Protein AF-A0A8S3A8S8-F1 (afdb_monomer)

Nearest PDB structures (foldseek):
  5irl-assembly1_A  TM=9.800E-01  e=1.172E-06  Oryctolagus cuniculus
  5wfn-assembly2_D  TM=9.300E-01  e=5.494E-07  Homo sapiens
  5irn-assembly1_A  TM=9.680E-01  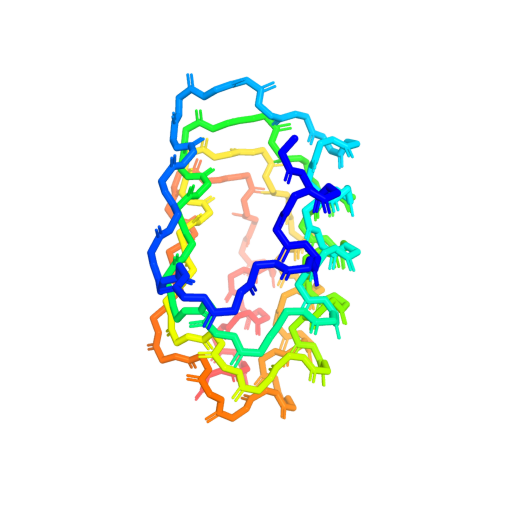e=3.217E-06  Oryctolagus cuniculus
  1io0-assembly1_A  TM=9.320E-01  e=2.835E-06  Gallus gallus
  8j07-assembly1_5  TM=7.470E-01  e=9.383E-08  Homo sapiens

InterPro domains:
  IPR001611 Leucine-rich repeat [PF13516] (7-30)
  IPR001611 Leucine-rich repeat [PF13516] (35-58)
  IPR001611 Leucine-rich repeat [PF13516] (63-86)
  IPR001611 Leucine-rich repeat [PF13516] (91-114)
  IPR032675 Leucine-rich repeat domain superfamily [G3DSA:3.80.10.10] (1-117)
  IPR052201 Leucine-rich repeat-containing regulator of pluripotency [PTHR24111] (1-80)

Radius of gyration: 12.71 Å; Cα contacts (8 Å, |Δi|>4): 263; chains: 1; bounding box: 28×28×29 Å

Structure (mmCIF, N/CA/C/O backbone):
data_AF-A0A8S3A8S8-F1
#
_entry.id   AF-A0A8S3A8S8-F1
#
loop_
_atom_site.group_PDB
_atom_site.id
_atom_site.type_symbol
_atom_site.label_atom_id
_atom_site.label_alt_id
_atom_site.label_comp_id
_atom_site.label_asym_id
_atom_site.label_entity_id
_atom_site.label_seq_id
_atom_site.pdbx_PDB_ins_code
_atom_site.Cartn_x
_atom_site.Cartn_y
_atom_site.Cartn_z
_atom_site.occupancy
_atom_site.B_iso_or_equiv
_atom_site.auth_seq_id
_atom_site.auth_comp_id
_atom_site.auth_asym_id
_atom_site.auth_atom_id
_atom_site.pdbx_PDB_model_num
ATOM 1 N N . ILE A 1 1 ? -8.854 12.845 5.005 1.00 87.50 1 ILE A N 1
ATOM 2 C CA . ILE A 1 1 ? -9.230 11.454 5.361 1.00 87.50 1 ILE A CA 1
ATOM 3 C C . ILE A 1 1 ? -8.251 10.815 6.344 1.00 87.50 1 ILE A C 1
ATOM 5 O O . ILE A 1 1 ? -8.703 10.376 7.388 1.00 87.50 1 ILE A O 1
ATOM 9 N N . ALA A 1 2 ? -6.936 10.858 6.093 1.00 92.38 2 ALA A N 1
ATOM 10 C CA . ALA A 1 2 ? -5.916 10.288 6.984 1.00 92.38 2 ALA A CA 1
ATOM 11 C C . ALA A 1 2 ? -6.050 10.725 8.457 1.00 92.38 2 ALA A C 1
ATOM 13 O O . ALA A 1 2 ? -6.118 9.881 9.341 1.00 92.38 2 ALA A O 1
ATOM 14 N N . THR A 1 3 ? -6.199 12.027 8.728 1.00 94.62 3 THR A N 1
ATOM 15 C CA . THR A 1 3 ? -6.390 12.541 10.099 1.00 94.62 3 THR A CA 1
ATOM 16 C C . THR A 1 3 ? -7.649 11.997 10.775 1.00 94.62 3 THR A C 1
ATOM 18 O O . THR A 1 3 ? -7.634 11.728 11.967 1.00 94.62 3 THR A O 1
ATOM 21 N N . ALA A 1 4 ? -8.737 11.813 10.020 1.00 96.62 4 ALA A N 1
ATOM 22 C CA . ALA A 1 4 ? -9.961 11.226 10.557 1.00 96.62 4 ALA A CA 1
ATOM 23 C C . ALA A 1 4 ? -9.781 9.726 10.828 1.00 96.62 4 ALA A C 1
ATOM 25 O O . ALA A 1 4 ? -10.277 9.226 11.829 1.00 96.62 4 ALA A O 1
ATOM 26 N N . LEU A 1 5 ? -9.036 9.018 9.972 1.00 96.94 5 LEU A N 1
ATOM 27 C CA . LEU A 1 5 ? -8.735 7.599 10.151 1.00 96.94 5 LEU A CA 1
ATOM 28 C C . LEU A 1 5 ? -7.879 7.343 11.403 1.00 96.94 5 LEU A C 1
ATOM 30 O O . LEU A 1 5 ? -8.112 6.357 12.092 1.00 96.94 5 LEU A O 1
ATOM 34 N N . MET A 1 6 ? -6.946 8.243 11.739 1.00 96.12 6 MET A N 1
ATOM 35 C CA . MET A 1 6 ? -6.091 8.121 12.933 1.00 96.12 6 MET A CA 1
ATOM 36 C C . MET A 1 6 ? -6.878 7.980 14.239 1.00 96.12 6 MET A C 1
ATOM 38 O O . MET A 1 6 ? -6.444 7.260 15.132 1.00 96.12 6 MET A O 1
ATOM 42 N N . THR A 1 7 ? -8.006 8.684 14.362 1.00 96.25 7 THR A N 1
ATOM 43 C CA . THR A 1 7 ? -8.824 8.716 15.585 1.00 96.25 7 THR A CA 1
ATOM 44 C C . THR A 1 7 ? -10.094 7.880 15.479 1.00 96.25 7 THR A C 1
ATOM 46 O O . THR A 1 7 ? -10.816 7.734 16.468 1.00 96.25 7 THR A O 1
ATOM 49 N N . ASN A 1 8 ? -10.386 7.333 14.297 1.00 97.25 8 ASN A N 1
ATOM 50 C CA . ASN A 1 8 ? -11.558 6.504 14.084 1.00 97.25 8 ASN A CA 1
ATOM 51 C C . ASN A 1 8 ? -11.381 5.141 14.774 1.00 97.25 8 ASN A C 1
ATOM 53 O O . ASN A 1 8 ? -10.373 4.464 14.583 1.00 97.25 8 ASN A O 1
ATOM 57 N N . GLN A 1 9 ? -12.375 4.758 15.576 1.00 96.88 9 GLN A N 1
ATOM 58 C CA . GLN A 1 9 ? -12.371 3.534 16.385 1.00 96.88 9 GLN A CA 1
ATOM 59 C C . GLN A 1 9 ? -13.478 2.547 15.981 1.00 96.88 9 GLN A C 1
ATOM 61 O O . GLN A 1 9 ? -13.779 1.619 16.726 1.00 96.88 9 GLN A O 1
ATOM 66 N N . THR A 1 10 ? -14.136 2.759 14.842 1.00 98.19 10 THR A N 1
ATOM 67 C CA . THR A 1 10 ? -15.294 1.949 14.427 1.00 98.19 10 THR A CA 1
ATOM 68 C C . THR A 1 10 ? -15.243 1.503 12.972 1.00 98.19 10 THR A C 1
ATOM 70 O O . THR A 1 10 ? -15.895 0.525 12.615 1.00 98.19 10 THR A O 1
ATOM 73 N N . LEU A 1 11 ? -14.495 2.200 12.119 1.00 98.56 11 LEU A N 1
ATOM 74 C CA . LEU A 1 11 ? -14.402 1.916 10.697 1.00 98.56 11 LEU A CA 1
ATOM 75 C C . LEU A 1 11 ? -13.496 0.707 10.462 1.00 98.56 11 LEU A C 1
ATOM 77 O O . LEU A 1 11 ? -12.288 0.781 10.661 1.00 98.56 11 LEU A O 1
ATOM 81 N N . THR A 1 12 ? -14.084 -0.384 9.983 1.00 98.75 12 THR A N 1
ATOM 82 C CA . THR A 1 12 ? -13.360 -1.623 9.666 1.00 98.75 12 THR A CA 1
ATOM 83 C C . THR A 1 12 ? -12.978 -1.725 8.193 1.00 98.75 12 THR A C 1
ATOM 85 O O . THR A 1 12 ? -11.999 -2.379 7.852 1.00 98.75 12 THR A O 1
ATOM 88 N N . THR A 1 13 ? -13.716 -1.055 7.308 1.00 98.81 13 THR A N 1
ATOM 89 C CA . THR A 1 13 ? -13.483 -1.066 5.860 1.00 98.81 13 THR A CA 1
ATOM 90 C C . THR A 1 13 ? -13.411 0.354 5.326 1.00 98.81 13 THR A C 1
ATOM 92 O O . THR A 1 13 ? -14.291 1.170 5.604 1.00 98.81 13 THR A O 1
ATOM 95 N N . LEU A 1 14 ? -12.377 0.639 4.542 1.00 98.62 14 LEU A N 1
ATOM 96 C CA . LEU A 1 14 ? -12.188 1.912 3.864 1.00 98.62 14 LEU A CA 1
ATOM 97 C C . LEU A 1 14 ? -11.891 1.650 2.391 1.00 98.62 14 LEU A C 1
ATOM 99 O O . LEU A 1 14 ? -10.842 1.104 2.055 1.00 98.62 14 LEU A O 1
ATOM 103 N N . ASP A 1 15 ? -12.818 2.066 1.533 1.00 98.75 15 ASP A N 1
ATOM 104 C CA . ASP A 1 15 ? -12.653 2.014 0.086 1.00 98.75 15 ASP A CA 1
ATOM 105 C C . ASP A 1 15 ? -12.283 3.392 -0.462 1.00 98.75 15 ASP A C 1
ATOM 107 O O . ASP A 1 15 ? -13.008 4.373 -0.272 1.00 98.75 15 ASP A O 1
ATOM 111 N N . LEU A 1 16 ? -11.115 3.458 -1.093 1.00 98.62 16 LEU A N 1
ATOM 112 C CA . LEU A 1 16 ? -10.556 4.637 -1.736 1.00 98.62 16 LEU A CA 1
ATOM 113 C C . LEU A 1 16 ? -10.082 4.324 -3.159 1.00 98.62 16 LEU A C 1
ATOM 115 O O . LEU A 1 16 ? -9.218 5.038 -3.690 1.00 98.62 16 LEU A O 1
ATOM 119 N N . ALA A 1 17 ? -10.637 3.293 -3.795 1.00 98.56 17 ALA A N 1
ATOM 120 C CA . ALA A 1 17 ? -10.352 3.028 -5.195 1.00 98.56 17 ALA A CA 1
ATOM 121 C C . ALA A 1 17 ? -10.728 4.225 -6.088 1.00 98.56 17 ALA A C 1
ATOM 123 O O . ALA A 1 17 ? -11.601 5.018 -5.734 1.00 98.56 17 ALA A O 1
ATOM 124 N N . ASP A 1 18 ? -10.037 4.405 -7.216 1.00 98.44 18 ASP A N 1
ATOM 125 C CA . ASP A 1 18 ? -10.378 5.417 -8.234 1.00 98.44 18 ASP A CA 1
ATOM 126 C C . ASP A 1 18 ? -10.281 6.893 -7.777 1.00 98.44 18 ASP A C 1
ATOM 128 O O . ASP A 1 18 ? -10.924 7.786 -8.335 1.00 98.44 18 ASP A O 1
ATOM 132 N N . ASN A 1 19 ? -9.444 7.204 -6.779 1.00 98.38 19 ASN A N 1
ATOM 133 C CA . ASN A 1 19 ? -9.382 8.540 -6.160 1.00 98.38 19 ASN A CA 1
ATOM 134 C C . ASN A 1 19 ? -8.160 9.391 -6.551 1.00 98.38 19 ASN A C 1
ATOM 136 O O . ASN A 1 19 ? -7.948 10.467 -5.985 1.00 98.38 19 ASN A O 1
ATOM 140 N N . LYS A 1 20 ? -7.346 8.952 -7.522 1.00 98.12 20 LYS A N 1
ATOM 141 C CA . LYS A 1 20 ? -6.101 9.640 -7.935 1.00 98.12 20 LYS A CA 1
ATOM 142 C C . LYS A 1 20 ? -5.133 9.887 -6.767 1.00 98.12 20 LYS A C 1
ATOM 144 O O . LYS A 1 20 ? -4.409 10.884 -6.748 1.00 98.12 20 LYS A O 1
ATOM 149 N N . ILE A 1 21 ? -5.108 8.983 -5.791 1.00 98.62 21 ILE A N 1
ATOM 150 C CA . ILE A 1 21 ? -4.203 9.052 -4.644 1.00 98.62 21 ILE A CA 1
ATOM 151 C C . ILE A 1 21 ? -2.768 8.923 -5.151 1.00 98.62 21 ILE A C 1
ATOM 153 O O . ILE A 1 21 ? -2.390 7.910 -5.734 1.00 98.62 21 ILE A O 1
ATOM 157 N N . SER A 1 22 ? -1.975 9.972 -4.943 1.00 98.56 22 SER A N 1
ATOM 158 C CA . SER A 1 22 ? -0.552 9.999 -5.276 1.00 98.56 22 SER A CA 1
ATOM 159 C C . SER A 1 22 ? 0.293 9.336 -4.184 1.00 98.56 22 SER A C 1
ATOM 161 O O . SER A 1 22 ? -0.210 8.936 -3.130 1.00 98.56 22 SER A O 1
ATOM 163 N N . ALA A 1 23 ? 1.611 9.292 -4.390 1.00 98.56 23 ALA A N 1
ATOM 164 C CA . ALA A 1 23 ? 2.562 8.858 -3.368 1.00 98.56 23 ALA A CA 1
ATOM 165 C C . ALA A 1 23 ? 2.398 9.606 -2.031 1.00 98.56 23 ALA A C 1
ATOM 167 O O . ALA A 1 23 ? 2.475 8.986 -0.974 1.00 98.56 23 ALA A O 1
ATOM 168 N N . ASP A 1 24 ? 2.127 10.913 -2.052 1.00 98.62 24 ASP A N 1
ATOM 169 C CA . ASP A 1 24 ? 1.960 11.698 -0.822 1.00 98.62 24 ASP A CA 1
ATOM 170 C C . ASP A 1 24 ? 0.629 11.410 -0.121 1.00 98.62 24 ASP A C 1
ATOM 172 O O . ASP A 1 24 ? 0.570 11.363 1.109 1.00 98.62 24 ASP A O 1
ATOM 176 N N . GLY A 1 25 ? -0.428 11.127 -0.887 1.00 98.56 25 GLY A N 1
ATOM 177 C CA . GLY A 1 25 ? -1.684 10.633 -0.326 1.00 98.56 25 GLY A CA 1
ATOM 178 C C . GLY A 1 25 ? -1.508 9.269 0.350 1.00 98.56 25 GLY A C 1
ATOM 179 O O . GLY A 1 25 ? -1.960 9.083 1.480 1.00 98.56 25 GLY A O 1
ATOM 180 N N . ALA A 1 26 ? -0.776 8.351 -0.287 1.00 98.75 26 ALA A N 1
ATOM 181 C CA . ALA A 1 26 ? -0.429 7.053 0.293 1.00 98.75 26 ALA A CA 1
ATOM 182 C C . ALA A 1 26 ? 0.422 7.190 1.566 1.00 98.75 26 ALA A C 1
ATOM 184 O O . ALA A 1 26 ? 0.142 6.509 2.550 1.00 98.75 26 ALA A O 1
ATOM 185 N N . LYS A 1 27 ? 1.394 8.115 1.602 1.00 98.81 27 LYS A N 1
ATOM 186 C CA . LYS A 1 27 ? 2.162 8.429 2.823 1.00 98.81 27 LYS A CA 1
ATOM 187 C C . LYS A 1 27 ? 1.252 8.893 3.959 1.00 98.81 27 LYS A C 1
ATOM 189 O O . LYS A 1 27 ? 1.394 8.419 5.080 1.00 98.81 27 LYS A O 1
ATOM 194 N N . ALA A 1 28 ? 0.296 9.781 3.681 1.00 98.69 28 ALA A N 1
ATOM 195 C CA . ALA A 1 28 ? -0.645 10.242 4.700 1.00 98.69 28 ALA A CA 1
ATOM 196 C C . ALA A 1 28 ? -1.502 9.089 5.255 1.00 98.69 28 ALA A C 1
ATOM 198 O O . ALA A 1 28 ? -1.722 9.009 6.464 1.00 98.69 28 ALA A O 1
ATOM 199 N N . ILE A 1 29 ? -1.958 8.182 4.386 1.00 98.62 29 ILE A N 1
ATOM 200 C CA . ILE A 1 29 ? -2.709 6.982 4.785 1.00 98.62 29 ILE A CA 1
ATOM 201 C C . ILE A 1 29 ? -1.825 6.036 5.604 1.00 98.62 29 ILE A C 1
ATOM 203 O O . ILE A 1 29 ? -2.259 5.571 6.653 1.00 98.62 29 ILE A O 1
ATOM 207 N N . ALA A 1 30 ? -0.577 5.814 5.193 1.00 98.69 30 ALA A N 1
ATOM 208 C CA . ALA A 1 30 ? 0.383 4.998 5.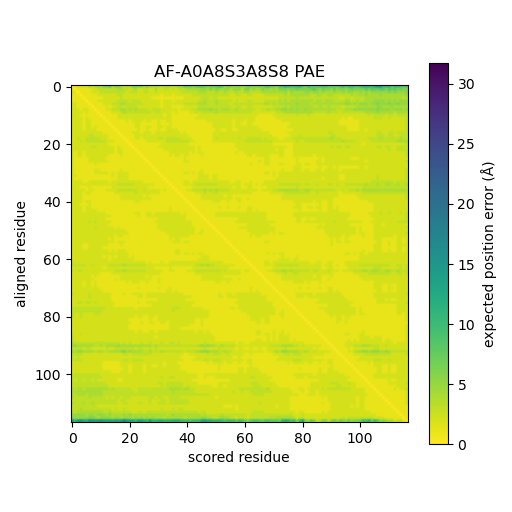929 1.00 98.69 30 ALA A CA 1
ATOM 209 C C . ALA A 1 30 ? 0.609 5.520 7.357 1.00 98.69 30 ALA A C 1
ATOM 211 O O . ALA A 1 30 ? 0.527 4.750 8.311 1.00 98.69 30 ALA A O 1
ATOM 212 N N . THR A 1 31 ? 0.791 6.834 7.532 1.00 98.44 31 THR A N 1
ATOM 213 C CA . THR A 1 31 ? 0.897 7.439 8.871 1.00 98.44 31 THR A CA 1
ATOM 214 C C . THR A 1 31 ? -0.354 7.173 9.712 1.00 98.44 31 THR A C 1
ATOM 216 O O . THR A 1 31 ? -0.245 6.929 10.909 1.00 98.44 31 THR A O 1
ATOM 219 N N . ALA A 1 32 ? -1.545 7.185 9.105 1.00 98.38 32 ALA A N 1
ATOM 220 C CA . ALA A 1 32 ? -2.782 6.871 9.816 1.00 98.38 32 ALA A CA 1
ATOM 221 C C . ALA A 1 32 ? -2.900 5.384 10.194 1.00 98.38 32 ALA A C 1
ATOM 223 O O . ALA A 1 32 ? -3.378 5.071 11.284 1.00 98.38 32 ALA A O 1
ATOM 224 N N . LEU A 1 33 ? -2.429 4.474 9.337 1.00 98.31 33 LEU A N 1
ATOM 225 C CA . LEU A 1 33 ? -2.409 3.032 9.609 1.00 98.31 33 LEU A CA 1
ATOM 226 C C . LEU A 1 33 ? -1.498 2.661 10.783 1.00 98.31 33 LEU A C 1
ATOM 228 O O . LEU A 1 33 ? -1.790 1.699 11.484 1.00 98.31 33 LEU A O 1
ATOM 232 N N . MET A 1 34 ? -0.431 3.421 11.040 1.00 97.62 34 MET A N 1
ATOM 233 C CA . MET A 1 34 ? 0.454 3.157 12.183 1.00 97.62 34 MET A CA 1
ATOM 234 C C . MET A 1 34 ? -0.255 3.299 13.538 1.00 97.62 34 MET A C 1
ATOM 236 O O . MET A 1 34 ? 0.173 2.687 14.515 1.00 97.62 34 MET A O 1
ATOM 240 N N . THR A 1 35 ? -1.319 4.104 13.619 1.00 97.00 35 THR A N 1
ATOM 241 C CA . THR A 1 35 ? -2.063 4.335 14.868 1.00 97.00 35 THR A CA 1
ATOM 242 C C . THR A 1 35 ? -3.455 3.721 14.862 1.00 97.00 35 THR A C 1
ATOM 244 O O . THR A 1 35 ? -3.989 3.437 15.932 1.00 97.00 35 THR A O 1
ATOM 247 N N . ASN A 1 36 ? -4.067 3.534 13.691 1.00 98.19 36 ASN A N 1
ATOM 248 C CA . ASN A 1 36 ? -5.390 2.937 13.594 1.00 98.19 36 ASN A CA 1
ATOM 249 C C . ASN A 1 36 ? -5.326 1.432 13.917 1.00 98.19 36 ASN A C 1
ATOM 251 O O . ASN A 1 36 ? -4.550 0.693 13.320 1.00 98.19 36 ASN A O 1
ATOM 255 N N . GLN A 1 37 ? -6.166 1.000 14.859 1.00 97.38 37 GLN A N 1
ATOM 256 C CA . GLN A 1 37 ? -6.252 -0.387 15.333 1.00 97.38 37 GLN A CA 1
ATOM 257 C C . GLN A 1 37 ? -7.632 -1.011 15.068 1.00 97.38 37 GLN A C 1
ATOM 259 O O . GLN A 1 37 ? -8.073 -1.890 15.804 1.00 97.38 37 GLN A O 1
ATOM 264 N N . THR A 1 38 ? -8.370 -0.508 14.078 1.00 98.50 38 THR A N 1
ATOM 265 C CA . THR A 1 38 ? -9.745 -0.962 13.797 1.00 98.50 38 THR A CA 1
ATOM 266 C C . THR A 1 38 ? -9.983 -1.312 12.338 1.00 98.50 38 THR A C 1
ATOM 268 O O . THR A 1 38 ? -10.829 -2.157 12.049 1.00 98.50 38 THR A O 1
ATOM 271 N N . LEU A 1 39 ? -9.218 -0.717 11.425 1.00 98.75 39 LEU A N 1
ATOM 272 C CA . LEU A 1 39 ? -9.324 -0.966 10.002 1.00 98.75 39 LEU A CA 1
ATOM 273 C C . LEU A 1 39 ? -8.748 -2.341 9.655 1.00 98.75 39 LEU A C 1
ATOM 275 O O . LEU A 1 39 ? -7.558 -2.589 9.822 1.00 98.75 39 LEU A O 1
ATOM 279 N N . THR A 1 40 ? -9.597 -3.212 9.120 1.00 98.88 40 THR A N 1
ATOM 280 C CA . THR A 1 40 ? -9.230 -4.558 8.666 1.00 98.88 40 THR A CA 1
ATOM 281 C C . THR A 1 40 ? -9.073 -4.621 7.151 1.00 98.88 40 THR A C 1
ATOM 283 O O . THR A 1 40 ? -8.299 -5.430 6.644 1.00 98.88 40 THR A O 1
ATOM 286 N N . THR A 1 41 ? -9.767 -3.746 6.421 1.00 98.94 41 THR A N 1
ATOM 287 C CA . THR A 1 41 ? -9.805 -3.750 4.958 1.00 98.94 41 THR A CA 1
ATOM 288 C C . THR A 1 41 ? -9.553 -2.352 4.414 1.00 98.94 41 THR A C 1
ATOM 290 O O . THR A 1 41 ? -10.281 -1.408 4.732 1.00 98.94 41 THR A O 1
ATOM 293 N N . LEU A 1 42 ? -8.536 -2.230 3.564 1.00 98.88 42 LEU A N 1
ATOM 294 C CA . LEU A 1 42 ? -8.190 -0.994 2.875 1.00 98.88 42 LEU A CA 1
ATOM 295 C C . LEU A 1 42 ? -8.085 -1.249 1.372 1.00 98.88 42 LEU A C 1
ATOM 297 O O . LEU A 1 42 ? -7.216 -2.003 0.935 1.00 98.88 42 LEU A O 1
ATOM 301 N N . ASN A 1 43 ? -8.938 -0.583 0.596 1.00 98.88 43 ASN A N 1
ATOM 302 C CA . ASN A 1 43 ? -8.871 -0.602 -0.859 1.00 98.88 43 ASN A CA 1
ATOM 303 C C . ASN A 1 43 ? -8.249 0.695 -1.392 1.00 98.88 43 ASN A C 1
ATOM 305 O O . ASN A 1 43 ? -8.794 1.782 -1.196 1.00 98.88 43 ASN A O 1
ATOM 309 N N . LEU A 1 44 ? -7.094 0.573 -2.047 1.00 98.88 44 LEU A N 1
ATOM 310 C CA . LEU A 1 44 ? -6.379 1.645 -2.741 1.00 98.88 44 LEU A CA 1
ATOM 311 C C . LEU A 1 44 ? -6.189 1.332 -4.233 1.00 98.88 44 LEU A C 1
ATOM 313 O O . LEU A 1 44 ? -5.328 1.938 -4.883 1.00 98.88 44 LEU A O 1
ATOM 317 N N . GLY A 1 45 ? -6.997 0.427 -4.782 1.00 98.75 45 GLY A N 1
ATOM 318 C CA . GLY A 1 45 ? -6.984 0.048 -6.186 1.00 98.75 45 GLY A CA 1
ATOM 319 C C . GLY A 1 45 ? -7.178 1.236 -7.136 1.00 98.75 45 GLY A C 1
ATOM 320 O O . GLY A 1 45 ? -7.771 2.254 -6.786 1.00 98.75 45 GLY A O 1
ATOM 321 N N . ASN A 1 46 ? -6.654 1.136 -8.351 1.00 98.69 46 ASN A N 1
ATOM 322 C CA . ASN A 1 46 ? -6.811 2.141 -9.411 1.00 98.69 46 ASN A CA 1
ATOM 323 C C . ASN A 1 46 ? -6.469 3.584 -8.980 1.00 98.69 46 ASN A C 1
ATOM 325 O O . ASN A 1 46 ? -7.259 4.524 -9.110 1.00 98.69 46 ASN A O 1
ATOM 329 N N . ASN A 1 47 ? -5.271 3.764 -8.428 1.00 98.81 47 ASN A N 1
ATOM 330 C CA . ASN A 1 47 ? -4.756 5.056 -7.979 1.00 98.81 47 ASN A CA 1
ATOM 331 C C . ASN A 1 47 ? -3.407 5.381 -8.658 1.00 98.81 47 ASN A C 1
ATOM 333 O O . ASN A 1 47 ? -3.030 4.816 -9.683 1.00 98.81 47 ASN A O 1
ATOM 337 N N . GLN A 1 48 ? -2.684 6.379 -8.146 1.00 98.56 48 GLN A N 1
ATOM 338 C CA . GLN A 1 48 ? -1.395 6.833 -8.683 1.00 98.56 48 GLN A CA 1
ATOM 339 C C . GLN A 1 48 ? -0.264 6.602 -7.673 1.00 98.56 48 GLN A C 1
ATOM 341 O O . GLN A 1 48 ? 0.673 7.401 -7.568 1.00 98.56 48 GLN A O 1
ATOM 346 N N . ILE A 1 49 ? -0.353 5.513 -6.905 1.00 98.88 49 ILE A N 1
ATOM 347 C CA . ILE A 1 49 ? 0.631 5.167 -5.882 1.00 98.88 49 ILE A CA 1
ATOM 348 C C . ILE A 1 49 ? 1.899 4.670 -6.578 1.00 98.88 49 ILE A C 1
ATOM 350 O O . ILE A 1 49 ? 1.890 3.664 -7.284 1.00 98.88 49 ILE A O 1
ATOM 354 N N . SER A 1 50 ? 2.997 5.403 -6.399 1.00 98.75 50 SER A N 1
ATOM 355 C CA . SER A 1 50 ? 4.323 5.015 -6.884 1.00 98.75 50 SER A CA 1
ATOM 356 C C . SER A 1 50 ? 5.050 4.122 -5.870 1.00 98.75 50 SER A C 1
ATOM 358 O O . SER A 1 50 ? 4.541 3.834 -4.784 1.00 98.75 50 SER A O 1
ATOM 360 N N . ALA A 1 51 ? 6.283 3.725 -6.194 1.00 98.75 51 ALA A N 1
ATOM 361 C CA . ALA A 1 51 ? 7.159 2.985 -5.286 1.00 98.75 51 ALA A CA 1
ATOM 362 C C . ALA A 1 51 ? 7.344 3.664 -3.912 1.00 98.75 51 ALA A C 1
ATOM 364 O O . ALA A 1 51 ? 7.356 2.979 -2.891 1.00 98.75 51 ALA A O 1
ATOM 365 N N . ASP A 1 52 ? 7.415 4.997 -3.867 1.00 98.81 52 ASP A N 1
ATOM 366 C CA . ASP A 1 52 ? 7.562 5.754 -2.617 1.00 98.81 52 ASP A CA 1
ATOM 367 C C . ASP A 1 52 ? 6.321 5.626 -1.727 1.00 98.81 52 ASP A C 1
ATOM 369 O O . ASP A 1 52 ? 6.426 5.452 -0.512 1.00 98.81 52 ASP A O 1
ATOM 373 N N . GLY A 1 53 ? 5.131 5.691 -2.332 1.00 98.81 53 GLY A N 1
ATOM 374 C CA . GLY A 1 53 ? 3.870 5.507 -1.617 1.00 98.81 53 GLY A CA 1
ATOM 375 C C . GLY A 1 53 ? 3.724 4.078 -1.089 1.00 98.81 53 GLY A C 1
ATOM 376 O O . GLY A 1 53 ? 3.376 3.886 0.074 1.00 98.81 53 GLY A O 1
ATOM 377 N N . ALA A 1 54 ? 4.078 3.082 -1.906 1.00 98.81 54 ALA A N 1
ATOM 378 C CA . ALA A 1 54 ? 4.102 1.678 -1.498 1.00 98.81 54 ALA A CA 1
ATOM 379 C C . ALA A 1 54 ? 5.095 1.413 -0.357 1.00 98.81 54 ALA A C 1
ATOM 381 O O . ALA A 1 54 ? 4.774 0.688 0.578 1.00 98.81 54 ALA A O 1
ATOM 382 N N . THR A 1 55 ? 6.271 2.045 -0.386 1.00 98.88 55 THR A N 1
ATOM 383 C CA . THR A 1 55 ? 7.277 1.935 0.682 1.00 98.88 55 THR A CA 1
ATOM 384 C C . THR A 1 55 ? 6.757 2.496 2.006 1.00 98.88 55 THR A C 1
ATOM 386 O O . THR A 1 55 ? 6.970 1.899 3.064 1.00 98.88 55 THR A O 1
ATOM 389 N N . ALA A 1 56 ? 6.028 3.614 1.968 1.00 98.88 56 ALA A N 1
ATOM 390 C CA . ALA A 1 56 ? 5.397 4.163 3.164 1.00 98.88 56 ALA A CA 1
ATOM 391 C C . ALA A 1 56 ? 4.336 3.205 3.730 1.00 98.88 56 ALA A C 1
ATOM 393 O O . ALA A 1 56 ? 4.341 2.932 4.931 1.00 98.88 56 ALA A O 1
ATOM 394 N N . ILE A 1 57 ? 3.481 2.639 2.870 1.00 98.81 57 ILE A N 1
ATOM 395 C CA . ILE A 1 57 ? 2.480 1.640 3.277 1.00 98.81 57 ILE A CA 1
ATOM 396 C C . ILE A 1 57 ? 3.162 0.404 3.873 1.00 98.81 57 ILE A C 1
ATOM 398 O O . ILE A 1 57 ? 2.785 -0.025 4.959 1.00 98.81 57 ILE A O 1
ATOM 402 N N . ALA A 1 58 ? 4.214 -0.114 3.235 1.00 98.75 58 ALA A N 1
ATOM 403 C CA . ALA A 1 58 ? 5.010 -1.223 3.758 1.00 98.75 58 ALA A CA 1
ATOM 404 C C . ALA A 1 58 ? 5.576 -0.924 5.155 1.00 98.75 58 ALA A C 1
ATOM 406 O O . ALA A 1 58 ? 5.502 -1.758 6.053 1.00 98.75 58 ALA A O 1
ATOM 407 N N . THR A 1 59 ? 6.072 0.295 5.376 1.00 98.69 59 THR A N 1
ATOM 408 C CA . THR A 1 59 ? 6.569 0.718 6.694 1.00 98.69 59 THR A CA 1
ATOM 409 C C . THR A 1 59 ? 5.456 0.701 7.746 1.00 98.69 59 THR A C 1
ATOM 411 O O . THR A 1 59 ? 5.686 0.274 8.874 1.00 98.69 59 THR A O 1
ATOM 414 N N . ALA A 1 60 ? 4.237 1.116 7.388 1.00 98.56 60 ALA A N 1
ATOM 415 C CA . ALA A 1 60 ? 3.088 1.036 8.288 1.00 98.56 60 ALA A CA 1
ATOM 416 C C . ALA A 1 60 ? 2.649 -0.412 8.566 1.00 98.56 60 ALA A C 1
ATOM 418 O O . ALA A 1 60 ? 2.279 -0.726 9.695 1.00 98.56 60 ALA A O 1
ATOM 419 N N . LEU A 1 61 ? 2.733 -1.310 7.579 1.00 98.50 61 LEU A N 1
ATOM 420 C CA . LEU A 1 61 ? 2.416 -2.732 7.758 1.00 98.50 61 LEU A CA 1
ATOM 421 C C . LEU A 1 61 ? 3.338 -3.421 8.772 1.00 98.50 61 LEU A C 1
ATOM 423 O O . LEU A 1 61 ? 2.903 -4.343 9.449 1.00 98.50 61 LEU A O 1
ATOM 427 N N . MET A 1 62 ? 4.584 -2.975 8.943 1.00 97.75 62 MET A N 1
ATOM 428 C CA . MET A 1 62 ? 5.477 -3.572 9.947 1.00 97.75 62 MET A CA 1
ATOM 429 C C . MET A 1 62 ? 4.973 -3.391 11.389 1.00 97.75 62 MET A C 1
ATOM 431 O O . MET A 1 62 ? 5.331 -4.178 12.264 1.00 97.75 62 MET A O 1
ATOM 435 N N . THR A 1 63 ? 4.159 -2.364 11.657 1.00 96.88 63 THR A N 1
ATOM 436 C CA . THR A 1 63 ? 3.631 -2.067 13.000 1.00 96.88 63 THR A CA 1
ATOM 437 C C . THR A 1 63 ? 2.124 -2.263 13.118 1.00 96.88 63 THR A C 1
ATOM 439 O O . THR A 1 63 ? 1.641 -2.542 14.215 1.00 96.88 63 THR A O 1
ATOM 442 N N . AS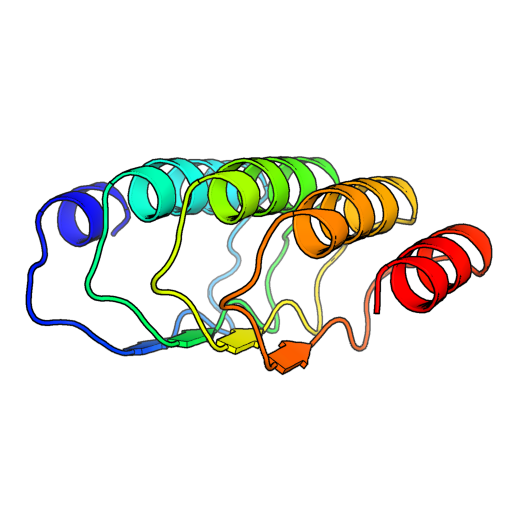N A 1 64 ? 1.371 -2.152 12.023 1.00 98.12 64 ASN A N 1
ATOM 443 C CA . ASN A 1 64 ? -0.066 -2.389 12.024 1.00 98.12 64 ASN A CA 1
ATOM 444 C C . ASN A 1 64 ? -0.367 -3.895 12.136 1.00 98.12 64 ASN A C 1
ATOM 446 O O . ASN A 1 64 ? 0.062 -4.684 11.300 1.00 98.12 64 ASN A O 1
ATOM 450 N N . GLN A 1 65 ? -1.126 -4.272 13.167 1.00 97.44 65 GLN A N 1
ATOM 451 C CA . GLN A 1 65 ? -1.507 -5.659 13.469 1.00 97.44 65 GLN A CA 1
ATOM 452 C C . GLN A 1 65 ? -3.029 -5.866 13.362 1.00 97.44 65 GLN A C 1
ATOM 454 O O . GLN A 1 65 ? -3.608 -6.670 14.089 1.00 97.44 65 GLN A O 1
ATOM 459 N N . THR A 1 66 ? -3.712 -5.081 12.527 1.00 98.44 66 THR A N 1
ATOM 460 C CA . THR A 1 66 ? -5.183 -5.127 12.405 1.00 98.44 66 THR A CA 1
ATOM 461 C C . THR A 1 66 ? -5.653 -5.249 10.968 1.00 98.44 66 THR A C 1
ATOM 463 O O . THR A 1 66 ? -6.659 -5.911 10.713 1.00 98.44 66 THR A O 1
ATOM 466 N N . LEU A 1 67 ? -4.898 -4.695 10.019 1.00 98.69 67 LEU A N 1
ATOM 467 C CA . LEU A 1 67 ? -5.186 -4.819 8.604 1.00 98.69 67 LEU A CA 1
ATOM 468 C C . LEU A 1 67 ? -4.977 -6.268 8.152 1.00 98.69 67 LEU A C 1
ATOM 470 O O . LEU A 1 67 ? -3.897 -6.840 8.319 1.00 98.69 67 LEU A O 1
ATOM 4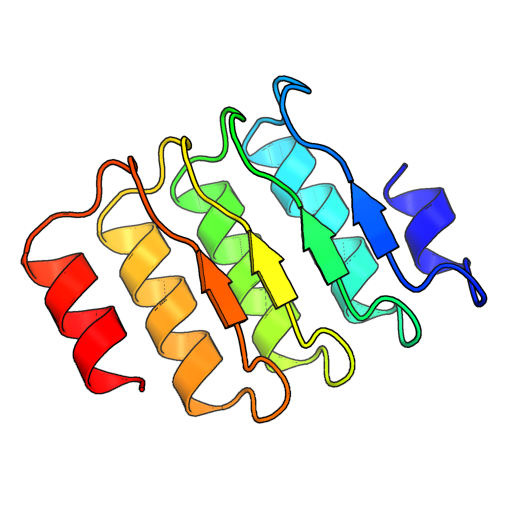74 N N . THR A 1 68 ? -6.024 -6.846 7.569 1.00 98.81 68 THR A N 1
ATOM 475 C CA . THR A 1 68 ? -6.035 -8.212 7.035 1.00 98.81 68 THR A CA 1
ATOM 476 C C . THR A 1 68 ? -6.114 -8.234 5.514 1.00 98.81 68 THR A C 1
ATOM 478 O O . THR A 1 68 ? -5.642 -9.190 4.899 1.00 98.81 68 THR A O 1
ATOM 481 N N . THR A 1 69 ? -6.674 -7.184 4.907 1.00 98.88 69 THR A N 1
ATOM 482 C CA . THR A 1 69 ? -6.852 -7.044 3.459 1.00 98.88 69 THR A CA 1
ATOM 483 C C . THR A 1 69 ? -6.346 -5.690 2.978 1.00 98.88 69 THR A C 1
ATOM 485 O O . THR A 1 69 ? -6.802 -4.647 3.457 1.00 98.88 69 THR A O 1
ATOM 488 N N . LEU A 1 70 ? -5.440 -5.714 2.003 1.00 98.88 70 LEU A N 1
ATOM 489 C CA . LEU A 1 70 ? -4.906 -4.531 1.338 1.00 98.88 70 LEU A CA 1
ATOM 490 C C . LEU A 1 70 ? -4.961 -4.712 -0.180 1.00 98.88 70 LEU A C 1
ATOM 492 O O . LEU A 1 70 ? -4.295 -5.591 -0.723 1.00 98.88 70 LEU A O 1
ATOM 496 N N . ASP A 1 71 ? -5.710 -3.851 -0.860 1.00 98.94 71 ASP A N 1
ATOM 497 C CA . ASP A 1 71 ? -5.721 -3.779 -2.322 1.00 98.94 71 ASP A CA 1
ATOM 498 C C . ASP A 1 71 ? -4.864 -2.594 -2.792 1.00 98.94 71 ASP A C 1
ATOM 500 O O . ASP A 1 71 ? -5.124 -1.441 -2.440 1.00 98.94 71 ASP A O 1
ATOM 504 N N . LEU A 1 72 ? -3.811 -2.896 -3.555 1.00 98.81 72 LEU A N 1
ATOM 505 C CA . LEU A 1 72 ? -2.925 -1.948 -4.232 1.00 98.81 72 LEU A CA 1
ATOM 506 C C . LEU A 1 72 ? -2.903 -2.180 -5.753 1.00 98.81 72 LEU A C 1
ATOM 508 O O . LEU A 1 72 ? -1.987 -1.704 -6.438 1.00 98.81 72 LEU A O 1
ATOM 512 N N . GLY A 1 73 ? -3.887 -2.893 -6.298 1.00 98.81 73 GLY A N 1
ATOM 513 C CA . GLY A 1 73 ? -4.008 -3.170 -7.723 1.00 98.81 73 GLY A CA 1
ATOM 514 C C . GLY A 1 73 ? -4.117 -1.895 -8.566 1.00 98.81 73 GLY A C 1
ATOM 515 O O . GLY A 1 73 ? -4.479 -0.828 -8.067 1.00 98.81 73 GLY A O 1
ATOM 516 N N . TYR A 1 74 ? -3.787 -1.974 -9.854 1.00 98.75 74 TYR A N 1
ATOM 517 C CA . TYR A 1 74 ? -3.906 -0.857 -10.802 1.00 98.75 74 TYR A CA 1
ATOM 518 C C . TYR A 1 74 ? -3.217 0.436 -10.317 1.00 98.75 74 TYR A C 1
ATOM 520 O O . TYR A 1 74 ? -3.792 1.522 -10.327 1.00 98.75 74 TYR A O 1
ATOM 528 N N . ASN A 1 75 ? -1.973 0.332 -9.852 1.00 98.88 75 ASN A N 1
ATOM 529 C CA . ASN A 1 75 ? -1.170 1.472 -9.402 1.00 98.88 75 ASN A CA 1
ATOM 530 C C . ASN A 1 75 ? 0.134 1.581 -10.217 1.00 98.88 75 ASN A C 1
ATOM 532 O O . ASN A 1 75 ? 0.287 1.022 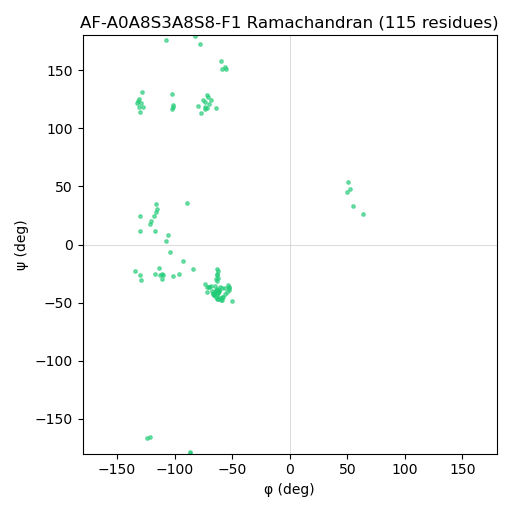-11.304 1.00 98.88 75 ASN A O 1
ATOM 536 N N . GLN A 1 76 ? 1.097 2.371 -9.740 1.00 98.62 76 GLN A N 1
ATOM 537 C CA . GLN A 1 76 ? 2.384 2.595 -10.404 1.00 98.62 76 GLN A CA 1
ATOM 538 C C . GLN A 1 76 ? 3.555 2.061 -9.569 1.00 98.62 76 GLN A C 1
ATOM 540 O O . GLN A 1 76 ? 4.663 2.606 -9.623 1.00 98.62 76 GLN A O 1
ATOM 545 N N . ILE A 1 77 ? 3.316 1.003 -8.790 1.00 98.88 77 ILE A N 1
ATOM 546 C CA . ILE A 1 77 ? 4.311 0.398 -7.904 1.00 98.88 77 ILE A CA 1
ATOM 547 C C . ILE A 1 77 ? 5.368 -0.304 -8.757 1.00 98.88 77 ILE A C 1
ATOM 549 O O . ILE A 1 77 ? 5.055 -1.180 -9.560 1.00 98.88 77 ILE A O 1
ATOM 553 N N . SER A 1 78 ? 6.627 0.108 -8.605 1.00 98.69 78 SER A N 1
ATOM 554 C CA . SER A 1 78 ? 7.763 -0.522 -9.279 1.00 98.69 78 SER A CA 1
ATOM 555 C C . SER A 1 78 ? 8.299 -1.713 -8.476 1.00 98.69 78 SER A C 1
ATOM 557 O O . SER A 1 78 ? 7.827 -2.018 -7.378 1.00 98.69 78 SER A O 1
ATOM 559 N N . ALA A 1 79 ? 9.345 -2.360 -8.993 1.00 98.62 79 ALA A N 1
ATOM 560 C CA . ALA A 1 79 ? 10.058 -3.419 -8.284 1.00 98.62 79 ALA A CA 1
ATOM 561 C C . ALA A 1 79 ? 10.540 -3.007 -6.880 1.00 98.62 79 ALA A C 1
ATOM 563 O O . ALA A 1 79 ? 10.522 -3.834 -5.974 1.00 98.62 79 ALA A O 1
ATOM 564 N N . ASP A 1 80 ? 10.937 -1.748 -6.679 1.00 98.69 80 ASP A N 1
ATOM 565 C CA . ASP A 1 80 ? 11.443 -1.280 -5.382 1.00 98.69 80 ASP A CA 1
ATOM 566 C C . ASP A 1 80 ? 10.324 -1.170 -4.343 1.00 98.69 80 ASP A C 1
ATOM 568 O O . ASP A 1 80 ? 10.485 -1.622 -3.211 1.00 98.69 80 ASP A O 1
ATOM 572 N N . GLY A 1 81 ? 9.149 -0.678 -4.750 1.00 98.75 81 GLY A N 1
ATOM 573 C CA . GLY A 1 81 ? 7.967 -0.674 -3.886 1.00 98.75 81 GLY A CA 1
ATOM 574 C C . GLY A 1 81 ? 7.508 -2.092 -3.534 1.00 98.75 81 GLY A C 1
ATOM 575 O O . GLY A 1 81 ? 7.193 -2.367 -2.379 1.00 98.75 81 GLY A O 1
ATOM 576 N N . ALA A 1 82 ? 7.552 -3.023 -4.494 1.00 98.81 82 ALA A N 1
ATOM 577 C CA . ALA A 1 82 ? 7.245 -4.431 -4.239 1.00 98.81 82 ALA A CA 1
ATOM 578 C C . ALA A 1 82 ? 8.242 -5.085 -3.264 1.00 98.81 82 ALA A C 1
ATOM 580 O O . ALA A 1 82 ? 7.828 -5.814 -2.368 1.00 98.81 82 ALA A O 1
ATOM 581 N N . LYS A 1 83 ? 9.546 -4.792 -3.374 1.00 98.88 83 LYS A N 1
ATOM 582 C CA . LYS A 1 83 ? 10.563 -5.268 -2.416 1.00 98.88 83 LYS A CA 1
ATOM 583 C C . LYS A 1 83 ? 10.333 -4.719 -1.006 1.00 98.88 83 LYS A C 1
AT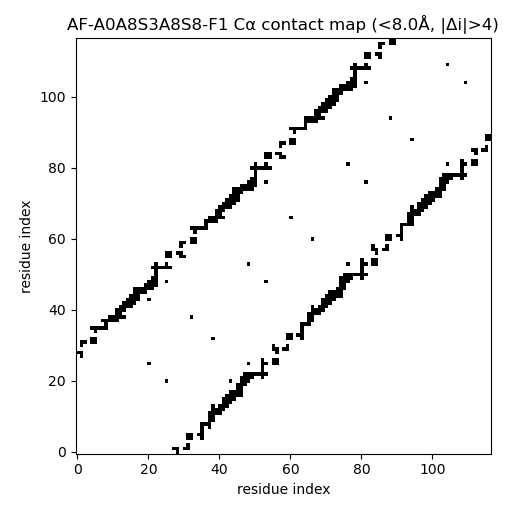OM 585 O O . LYS A 1 83 ? 10.519 -5.449 -0.030 1.00 98.88 83 LYS A O 1
ATOM 590 N N . ALA A 1 84 ? 9.916 -3.459 -0.885 1.00 98.81 84 ALA A N 1
ATOM 591 C CA . ALA A 1 84 ? 9.557 -2.878 0.406 1.00 98.81 84 ALA A CA 1
ATOM 592 C C . ALA A 1 84 ? 8.354 -3.608 1.024 1.00 98.81 84 ALA A C 1
ATOM 594 O O . ALA A 1 84 ? 8.422 -4.016 2.183 1.00 98.81 84 ALA A O 1
ATOM 595 N N . ILE A 1 85 ? 7.299 -3.852 0.236 1.00 98.81 85 ILE A N 1
ATOM 596 C CA . ILE A 1 85 ? 6.131 -4.633 0.672 1.00 98.81 85 ILE A CA 1
ATOM 597 C C . ILE A 1 85 ? 6.552 -6.046 1.090 1.00 98.81 85 ILE A C 1
ATOM 599 O O . ILE A 1 85 ? 6.222 -6.460 2.195 1.00 98.81 85 ILE A O 1
ATOM 603 N N . ALA A 1 86 ? 7.354 -6.746 0.282 1.00 98.69 86 ALA A N 1
ATOM 604 C CA . ALA A 1 86 ? 7.891 -8.065 0.627 1.00 98.69 86 ALA A CA 1
ATOM 605 C C . ALA A 1 86 ? 8.633 -8.056 1.974 1.00 98.69 86 ALA A C 1
ATOM 607 O O . ALA A 1 86 ? 8.467 -8.954 2.793 1.00 98.69 86 ALA A O 1
ATOM 608 N N . THR A 1 87 ? 9.410 -7.004 2.242 1.00 98.62 87 THR A N 1
ATOM 609 C CA . THR A 1 87 ? 10.117 -6.855 3.521 1.00 98.62 87 THR A CA 1
ATOM 610 C C . THR A 1 87 ? 9.159 -6.726 4.702 1.00 98.62 87 THR A C 1
ATOM 612 O O . THR A 1 87 ? 9.408 -7.308 5.754 1.00 98.62 87 THR A O 1
ATOM 615 N N . ALA A 1 88 ? 8.054 -6.000 4.533 1.00 98.44 88 ALA A N 1
ATOM 616 C CA . ALA A 1 88 ? 7.031 -5.870 5.564 1.00 98.44 88 ALA A CA 1
ATOM 617 C C . ALA A 1 88 ? 6.242 -7.170 5.786 1.00 98.44 88 ALA A C 1
ATOM 619 O O . ALA A 1 88 ? 5.921 -7.494 6.925 1.00 98.44 88 ALA A O 1
ATOM 620 N N . LEU A 1 89 ? 5.969 -7.935 4.724 1.00 98.12 89 LEU A N 1
ATOM 621 C CA . LEU A 1 89 ? 5.262 -9.220 4.817 1.00 98.12 89 LEU A CA 1
ATOM 622 C C . LEU A 1 89 ? 6.030 -10.263 5.639 1.00 98.12 89 LEU A C 1
ATOM 624 O O . LEU A 1 89 ? 5.412 -11.048 6.343 1.00 98.12 89 LEU A O 1
ATOM 628 N N . MET A 1 90 ? 7.367 -10.230 5.631 1.00 97.19 90 MET A N 1
ATOM 629 C CA . MET A 1 90 ? 8.178 -11.148 6.446 1.00 97.19 90 MET A CA 1
ATOM 630 C C . MET A 1 90 ? 7.970 -10.982 7.963 1.00 97.19 90 MET A C 1
ATOM 632 O O . MET A 1 90 ? 8.311 -11.885 8.727 1.00 97.19 90 MET A O 1
ATOM 636 N N . THR A 1 91 ? 7.462 -9.832 8.421 1.00 95.56 91 THR A N 1
ATOM 637 C CA . THR A 1 91 ? 7.228 -9.554 9.849 1.00 95.56 91 THR A CA 1
ATOM 638 C C . THR A 1 91 ? 5.758 -9.341 10.197 1.00 95.56 91 THR A C 1
ATOM 640 O O 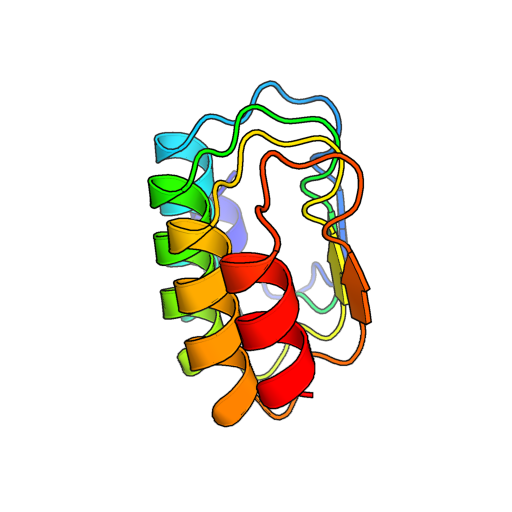. THR A 1 91 ? 5.372 -9.569 11.346 1.00 95.56 91 THR A O 1
ATOM 643 N N . ASN A 1 92 ? 4.933 -8.920 9.238 1.00 97.50 92 ASN A N 1
ATOM 644 C CA . ASN A 1 92 ? 3.499 -8.760 9.427 1.00 97.50 92 ASN A CA 1
ATOM 645 C C . ASN A 1 92 ? 2.801 -10.131 9.442 1.00 97.50 92 ASN A C 1
ATOM 647 O O . ASN A 1 92 ? 2.909 -10.900 8.496 1.00 97.50 92 ASN A O 1
ATOM 651 N N . GLN A 1 93 ? 2.061 -10.421 10.515 1.00 95.62 93 GLN A N 1
ATOM 652 C CA . GLN A 1 93 ? 1.373 -11.707 10.703 1.00 95.62 93 GLN A CA 1
ATOM 653 C C . GLN A 1 93 ? -0.150 -11.611 10.531 1.00 95.62 93 GLN A C 1
ATOM 655 O O . GLN A 1 93 ? -0.856 -12.592 10.760 1.00 95.62 93 GLN A O 1
ATOM 660 N N . THR A 1 94 ? -0.678 -10.437 10.177 1.00 98.19 94 THR A N 1
ATOM 661 C CA . THR A 1 94 ? -2.127 -10.175 10.159 1.00 98.19 94 THR A CA 1
ATOM 662 C C . THR A 1 94 ? -2.681 -10.012 8.756 1.00 98.19 94 THR A C 1
ATOM 664 O O . THR A 1 94 ? -3.840 -10.356 8.518 1.00 98.19 94 THR A O 1
ATOM 667 N N . LEU A 1 95 ? -1.870 -9.518 7.820 1.00 98.31 95 LEU A N 1
ATOM 668 C CA . LEU A 1 95 ? -2.255 -9.364 6.429 1.00 98.31 95 LEU A CA 1
ATOM 669 C C . LEU A 1 95 ? -2.341 -10.742 5.771 1.00 98.31 95 LEU A C 1
ATOM 671 O O . LEU A 1 95 ? -1.358 -11.466 5.667 1.00 98.31 95 LEU A O 1
ATOM 675 N N . THR A 1 96 ? -3.540 -11.097 5.321 1.00 98.12 96 THR A N 1
ATOM 676 C CA . THR A 1 96 ? -3.836 -12.396 4.693 1.00 98.12 96 THR A CA 1
ATOM 677 C C . THR A 1 96 ? -4.192 -12.254 3.221 1.00 98.12 96 THR A C 1
ATOM 679 O O . THR A 1 96 ? -4.090 -13.217 2.468 1.00 98.12 96 THR A O 1
ATOM 682 N N . THR A 1 97 ? -4.602 -11.054 2.802 1.00 98.56 97 THR A N 1
ATOM 683 C CA . THR A 1 97 ? -4.961 -10.742 1.420 1.00 98.56 97 THR A CA 1
ATOM 684 C C . THR A 1 97 ? -4.224 -9.487 0.971 1.00 98.56 97 THR A C 1
ATOM 686 O O . THR A 1 97 ? -4.365 -8.423 1.577 1.00 98.56 97 THR A O 1
ATOM 689 N N . LEU A 1 98 ? -3.448 -9.623 -0.103 1.00 98.56 98 LEU A N 1
ATOM 690 C CA . LEU A 1 98 ? -2.729 -8.537 -0.757 1.00 98.56 98 LEU A CA 1
ATOM 691 C C . LEU A 1 98 ? -2.968 -8.613 -2.266 1.00 98.56 98 LEU A C 1
ATOM 693 O O . LEU A 1 98 ? -2.608 -9.615 -2.884 1.00 98.56 98 LEU A O 1
ATOM 697 N N . ASP A 1 99 ? -3.519 -7.549 -2.849 1.00 98.75 99 ASP A N 1
ATOM 698 C CA . ASP A 1 99 ? -3.606 -7.393 -4.304 1.00 98.75 99 ASP A CA 1
ATOM 699 C C . ASP A 1 99 ? -2.533 -6.418 -4.812 1.00 98.75 99 ASP A C 1
ATOM 701 O O . ASP A 1 99 ? -2.369 -5.311 -4.298 1.00 98.75 99 ASP A O 1
ATOM 705 N N . LEU A 1 100 ? -1.784 -6.855 -5.824 1.00 98.69 100 LEU A N 1
ATOM 706 C CA . LEU A 1 100 ? -0.731 -6.106 -6.513 1.00 98.69 100 LEU A CA 1
ATOM 707 C C . LEU A 1 100 ? -0.898 -6.142 -8.041 1.00 98.69 100 LEU A C 1
ATOM 709 O O . LEU A 1 100 ? 0.029 -5.754 -8.763 1.00 98.69 100 LEU A O 1
ATOM 713 N N . ALA A 1 101 ? -2.044 -6.606 -8.543 1.00 98.50 101 ALA A N 1
ATOM 714 C CA . ALA A 1 101 ? -2.318 -6.738 -9.967 1.00 98.50 101 ALA A CA 1
ATOM 715 C C . ALA A 1 101 ? -2.115 -5.414 -10.717 1.00 98.50 101 ALA A C 1
ATOM 717 O O . ALA A 1 101 ? -2.257 -4.329 -10.156 1.00 98.50 101 ALA A O 1
ATOM 718 N N . ASP A 1 102 ? -1.751 -5.504 -11.997 1.00 98.38 102 ASP A N 1
ATOM 719 C CA . ASP A 1 102 ? -1.629 -4.351 -12.896 1.00 98.38 102 ASP A CA 1
ATOM 720 C C . ASP A 1 102 ? -0.794 -3.180 -12.328 1.00 98.38 102 ASP A C 1
ATOM 722 O O . ASP A 1 102 ? -1.136 -2.004 -12.437 1.00 98.38 102 ASP A O 1
ATOM 726 N N . ASN A 1 103 ? 0.354 -3.523 -11.734 1.00 98.75 103 ASN A N 1
ATOM 727 C CA . ASN A 1 103 ? 1.411 -2.592 -11.338 1.00 98.75 103 ASN A CA 1
ATOM 728 C C . ASN A 1 103 ? 2.648 -2.706 -12.251 1.00 98.75 103 ASN A C 1
ATOM 730 O O . ASN A 1 103 ? 2.750 -3.576 -13.113 1.00 98.75 103 ASN A O 1
ATOM 734 N N . LYS A 1 104 ? 3.652 -1.847 -12.038 1.00 98.44 104 LYS A N 1
ATOM 735 C CA . LYS A 1 104 ? 4.930 -1.838 -12.783 1.00 98.44 104 LYS A CA 1
ATOM 736 C C . LYS A 1 104 ? 5.986 -2.752 -12.134 1.00 98.44 104 LYS A C 1
ATOM 738 O O . LYS A 1 104 ? 7.175 -2.421 -12.100 1.00 98.44 104 LYS A O 1
ATOM 743 N N . ILE A 1 105 ? 5.554 -3.884 -11.578 1.00 98.44 105 ILE A N 1
ATOM 744 C CA . ILE A 1 105 ? 6.409 -4.817 -10.834 1.00 98.44 105 ILE A CA 1
ATOM 745 C C . ILE A 1 105 ? 7.192 -5.681 -11.827 1.00 98.44 105 ILE A C 1
ATOM 747 O O . ILE A 1 105 ? 6.614 -6.404 -12.632 1.00 98.44 105 ILE A O 1
ATOM 751 N N . SER A 1 106 ? 8.525 -5.606 -11.778 1.00 98.12 106 SER A N 1
ATOM 752 C CA . SER A 1 106 ? 9.391 -6.467 -12.592 1.00 98.12 106 SER A CA 1
ATOM 753 C C . SER A 1 106 ? 9.497 -7.880 -12.004 1.00 98.12 106 SER A C 1
ATOM 755 O O . SER A 1 106 ? 9.088 -8.127 -10.868 1.00 98.12 106 SER A O 1
ATOM 757 N N . ALA A 1 107 ? 10.130 -8.798 -12.742 1.00 98.50 107 ALA A N 1
ATOM 758 C CA . ALA A 1 107 ? 10.405 -10.157 -12.271 1.00 98.50 107 ALA A CA 1
ATOM 759 C C . ALA A 1 107 ? 11.126 -10.191 -10.908 1.00 98.50 107 ALA A C 1
ATOM 761 O O . ALA A 1 107 ? 10.805 -11.027 -10.068 1.00 98.50 107 ALA A O 1
ATOM 762 N N . ASP A 1 108 ? 12.043 -9.253 -10.650 1.00 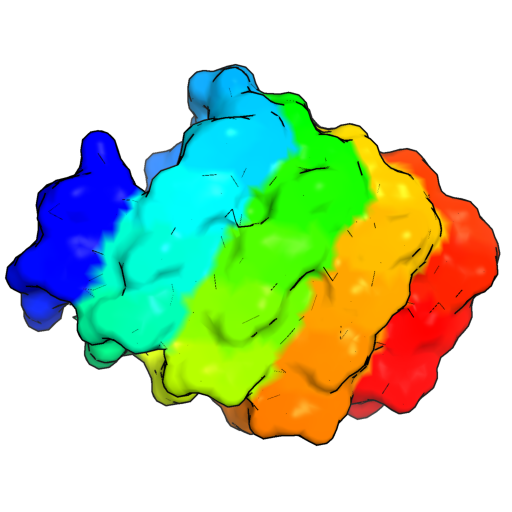98.00 108 ASP A N 1
ATOM 763 C CA . ASP A 1 108 ? 12.746 -9.160 -9.364 1.00 98.00 108 ASP A CA 1
ATOM 764 C C . ASP A 1 108 ? 11.811 -8.771 -8.215 1.00 98.00 108 ASP A C 1
ATOM 766 O O . ASP A 1 108 ? 11.921 -9.310 -7.114 1.00 98.00 108 ASP A O 1
ATOM 770 N N . GLY A 1 109 ? 10.884 -7.840 -8.461 1.00 98.38 109 GLY A N 1
ATOM 771 C CA . GLY A 1 109 ? 9.876 -7.455 -7.474 1.00 98.38 109 GLY A CA 1
ATOM 772 C C . GLY A 1 109 ? 8.900 -8.598 -7.192 1.00 98.38 109 GLY A C 1
ATOM 773 O O . GLY A 1 109 ? 8.621 -8.894 -6.033 1.00 98.38 109 GLY A O 1
ATOM 774 N N . ALA A 1 110 ? 8.456 -9.301 -8.238 1.00 98.31 110 ALA A N 1
ATOM 775 C CA . ALA A 1 110 ? 7.593 -10.474 -8.103 1.00 98.31 110 ALA A CA 1
ATOM 776 C C . ALA A 1 110 ? 8.286 -11.608 -7.329 1.00 98.31 110 ALA A C 1
ATOM 778 O O . ALA A 1 110 ? 7.685 -12.209 -6.441 1.00 98.31 110 ALA A O 1
ATOM 779 N N . LYS A 1 111 ? 9.574 -11.856 -7.601 1.00 98.56 111 LYS A N 1
ATOM 780 C CA . LYS A 1 111 ? 10.386 -12.826 -6.855 1.00 98.56 111 LYS A CA 1
ATOM 781 C C . LYS A 1 111 ? 10.505 -12.458 -5.374 1.00 98.56 111 LYS A C 1
ATOM 783 O O . LYS A 1 111 ? 10.444 -13.350 -4.530 1.00 98.56 111 LYS A O 1
ATOM 788 N N . ALA A 1 112 ? 10.669 -11.173 -5.056 1.00 98.56 112 ALA A N 1
ATOM 789 C CA . ALA A 1 112 ? 10.729 -10.712 -3.671 1.00 98.56 112 ALA A CA 1
ATOM 790 C C . ALA A 1 112 ? 9.417 -11.005 -2.928 1.00 98.56 112 ALA A C 1
ATOM 792 O O . ALA A 1 112 ? 9.464 -11.589 -1.850 1.00 98.56 112 ALA A O 1
ATOM 793 N N . ILE A 1 113 ? 8.263 -10.687 -3.531 1.00 98.06 113 ILE A N 1
ATOM 794 C CA . ILE A 1 113 ? 6.943 -11.008 -2.961 1.00 98.06 113 ILE A CA 1
ATOM 795 C C . ILE A 1 113 ? 6.790 -12.519 -2.765 1.00 98.06 113 ILE A C 1
ATOM 797 O O . ILE A 1 113 ? 6.447 -12.953 -1.673 1.00 98.06 113 ILE A O 1
ATOM 801 N N . ALA A 1 114 ? 7.125 -13.326 -3.775 1.00 97.31 114 ALA A N 1
ATOM 802 C CA . ALA A 1 114 ? 7.026 -14.784 -3.691 1.00 97.31 114 ALA A CA 1
ATOM 803 C C . ALA A 1 114 ? 7.929 -15.415 -2.615 1.00 97.31 114 ALA A C 1
ATOM 805 O O . ALA A 1 114 ? 7.662 -16.527 -2.184 1.00 97.31 114 ALA A O 1
ATOM 806 N N . THR A 1 115 ? 9.005 -14.736 -2.207 1.00 96.88 115 THR A N 1
ATOM 807 C CA . THR A 1 115 ? 9.898 -15.206 -1.132 1.00 96.88 115 THR A CA 1
ATOM 808 C C . THR A 1 115 ? 9.378 -14.825 0.258 1.00 96.88 115 THR A C 1
ATOM 810 O O . THR A 1 115 ? 9.804 -15.413 1.247 1.00 96.88 115 THR A O 1
ATOM 813 N N . ALA A 1 116 ? 8.511 -13.815 0.345 1.00 95.25 116 ALA A N 1
ATOM 814 C CA . ALA A 1 116 ? 7.996 -13.292 1.606 1.00 95.25 116 ALA A CA 1
ATOM 815 C C . ALA A 1 116 ? 6.672 -13.933 2.056 1.00 95.25 116 ALA A C 1
ATOM 817 O O . ALA A 1 116 ? 6.281 -13.723 3.202 1.00 95.25 116 ALA A O 1
ATOM 818 N N . LEU A 1 117 ? 5.993 -14.659 1.161 1.00 83.62 117 LEU A N 1
ATOM 819 C CA . LEU A 1 117 ? 4.795 -15.464 1.431 1.00 83.62 117 LEU A CA 1
ATOM 820 C C . LEU A 1 117 ? 5.181 -16.888 1.848 1.00 83.62 117 LEU A C 1
ATOM 822 O O . LEU A 1 117 ? 4.452 -17.461 2.687 1.00 83.62 117 LEU A O 1
#

Secondary structure (DSSP, 8-state):
-HHHHHH-SS--EEE-TTS--BHHHHHHHHHHHTT-SS--EEE--SSB-BHHHHHHHHHHHTT--S--EEE--SSB-BHHHHHHHHHHHTT-SS--EEE-TTSB--HHHHHHHHHH-

pLDDT: mean 98.01, std 1.93, range [83.62, 98.94]

Organism: NCBI:txid1234261

Foldseek 3Di:
DLVCLLPDQADQEDADAPPQQELVNLLSNLVSLLRHQRHQYYAHAQYAHELNSLLSNLVSLLRRQRHQEYEPANYAYELNSLLSNLVSLLRRPRHNYYHHHNYNYDPNSVVSNVVSD

Solvent-accessible surface area (backbone atoms only — not comparable to full-atom values): 5467 Å² total; per-residue (Å²): 107,35,77,59,44,40,72,43,81,75,58,37,68,47,85,49,51,70,62,66,38,32,32,68,51,34,36,45,40,16,62,16,40,54,64,30,76,39,41,30,33,41,34,44,24,46,27,46,29,27,28,69,9,37,33,34,35,18,61,18,38,55,69,31,76,41,41,30,34,42,34,47,20,40,24,47,28,27,31,67,12,35,38,37,35,19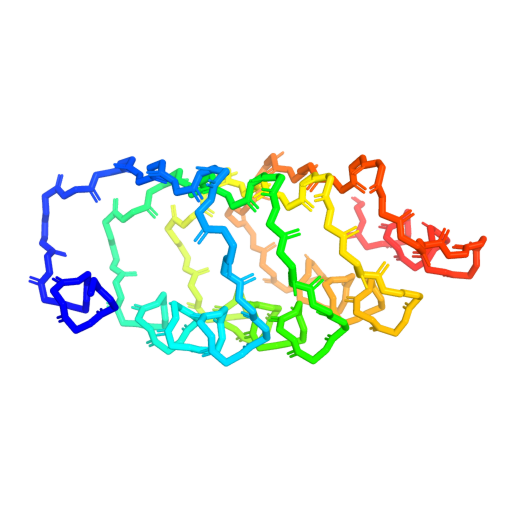,58,19,43,65,70,32,87,44,61,78,43,78,42,63,52,71,39,54,55,40,74,69,12,52,50,36,37,68,71,33,110

Mean predicted aligned error: 1.94 Å

Sequence (117 aa):
IATALMTNQTLTTLDLADNKISADGAKAIATALMTNQTLTTLNLGNNQISADGATAIATALMTNQTLTTLDLGYNQISADGAKAIATALMTNQTLTTLDLADNKISADGAKAIATAL